Protein AF-A0A2J7TG41-F1 (afdb_monomer_lite)

Radius of gyration: 30.24 Å; chains: 1; bounding box: 72×71×37 Å

Foldseek 3Di:
DQPPLLVVLVVVLVVLVVVLVVCVVVVHDSPVSVVSNVVSVVVNVVGDPPPPPPPPDDDPDPDDDDDDDDPPPPPPPPPPPDD

Sequence (83 aa):
MADIRKQFLTAALANFIAKAAAAEAAGEDASVFHMLIRNTTALLEAGDPQGQEAPPPAAPRKKPLQLRRRSNDFDMSRNYQRM

Structure (mmCIF, N/CA/C/O backbone):
data_AF-A0A2J7TG41-F1
#
_entry.id   AF-A0A2J7TG41-F1
#
loop_
_atom_site.group_PDB
_atom_site.id
_atom_site.type_symbol
_atom_site.label_atom_id
_atom_site.label_alt_id
_atom_site.label_comp_id
_atom_site.label_asym_id
_atom_site.label_entity_id
_atom_site.label_seq_id
_atom_site.pdbx_PDB_ins_code
_atom_site.Cartn_x
_atom_site.Cartn_y
_atom_site.Cartn_z
_atom_site.occupancy
_atom_site.B_iso_or_equiv
_atom_site.auth_seq_id
_atom_site.auth_comp_id
_atom_site.auth_asym_id
_atom_site.auth_atom_id
_atom_site.pdbx_PDB_model_num
ATOM 1 N N . MET A 1 1 ? -2.569 9.455 23.496 1.00 53.19 1 MET A N 1
ATOM 2 C CA . MET A 1 1 ? -2.131 8.220 22.801 1.00 53.19 1 MET A CA 1
ATOM 3 C C . MET A 1 1 ? -2.560 8.136 21.325 1.00 53.19 1 MET A C 1
ATOM 5 O O . MET A 1 1 ? -2.289 7.115 20.717 1.00 53.19 1 MET A O 1
ATOM 9 N N . ALA A 1 2 ? -3.131 9.188 20.714 1.00 57.88 2 ALA A N 1
ATOM 10 C CA . ALA A 1 2 ? -3.553 9.185 19.298 1.00 57.88 2 ALA A CA 1
ATOM 11 C C . ALA A 1 2 ? -2.414 9.444 18.276 1.00 57.88 2 ALA A C 1
ATOM 13 O O . ALA A 1 2 ? -2.614 9.377 17.068 1.00 57.88 2 ALA A O 1
ATOM 14 N N . ASP A 1 3 ? -1.200 9.752 18.747 1.00 73.75 3 ASP A N 1
ATOM 15 C CA . ASP A 1 3 ? -0.097 10.199 17.882 1.00 73.75 3 ASP A CA 1
ATOM 16 C C . ASP A 1 3 ? 0.710 9.037 17.273 1.00 73.75 3 ASP A C 1
ATOM 18 O O . ASP A 1 3 ? 1.051 9.038 16.092 1.00 73.75 3 ASP A O 1
ATOM 22 N N . ILE A 1 4 ? 0.957 7.982 18.056 1.00 84.50 4 ILE A N 1
ATOM 23 C CA . ILE A 1 4 ? 1.856 6.881 17.668 1.00 84.50 4 ILE A CA 1
ATOM 24 C C . ILE A 1 4 ? 1.291 6.091 16.480 1.00 84.50 4 ILE A C 1
ATOM 26 O O . ILE A 1 4 ? 2.029 5.744 15.559 1.00 84.50 4 ILE A O 1
ATOM 30 N N . ARG A 1 5 ? -0.026 5.840 16.459 1.00 85.50 5 ARG A N 1
ATOM 31 C CA . ARG A 1 5 ? -0.686 5.121 15.359 1.00 85.50 5 ARG A CA 1
ATOM 32 C C . ARG A 1 5 ? -0.557 5.883 14.044 1.00 85.50 5 ARG A C 1
ATOM 34 O O . ARG A 1 5 ? -0.184 5.298 13.030 1.00 85.50 5 ARG A O 1
ATOM 41 N N . LYS A 1 6 ? -0.835 7.188 14.059 1.00 87.25 6 LYS A N 1
ATOM 42 C CA . LYS A 1 6 ? -0.730 8.037 12.868 1.00 87.25 6 LYS A CA 1
ATOM 43 C C . LYS A 1 6 ? 0.713 8.116 12.371 1.00 87.25 6 LYS A C 1
ATOM 45 O O . LYS A 1 6 ? 0.942 7.971 11.172 1.00 87.25 6 LYS A O 1
ATOM 50 N N . GLN A 1 7 ? 1.679 8.281 13.275 1.00 89.25 7 GLN A N 1
ATOM 51 C CA . GLN A 1 7 ? 3.106 8.291 12.934 1.00 89.25 7 GLN A CA 1
ATOM 52 C C . GLN A 1 7 ? 3.548 6.964 12.306 1.00 89.25 7 GLN A C 1
ATOM 54 O O . GLN A 1 7 ? 4.190 6.969 11.257 1.00 89.25 7 GLN A O 1
ATOM 59 N N . PHE A 1 8 ? 3.134 5.832 12.882 1.00 91.06 8 PHE A N 1
ATOM 60 C CA . PHE A 1 8 ? 3.431 4.507 12.341 1.00 91.06 8 PHE A CA 1
ATOM 61 C C . PHE A 1 8 ? 2.838 4.304 10.944 1.00 91.06 8 PHE A C 1
ATOM 63 O O . PHE A 1 8 ? 3.555 3.916 10.025 1.00 91.06 8 PHE A O 1
ATOM 70 N N . LEU A 1 9 ? 1.548 4.600 10.758 1.00 91.62 9 LEU A N 1
ATOM 71 C CA . LEU A 1 9 ? 0.886 4.441 9.460 1.00 91.62 9 LEU A CA 1
ATOM 72 C C . LEU A 1 9 ? 1.494 5.363 8.393 1.00 91.62 9 LEU A C 1
ATOM 74 O O . LEU A 1 9 ? 1.655 4.948 7.249 1.00 91.62 9 LEU A O 1
ATOM 78 N N . THR A 1 10 ? 1.897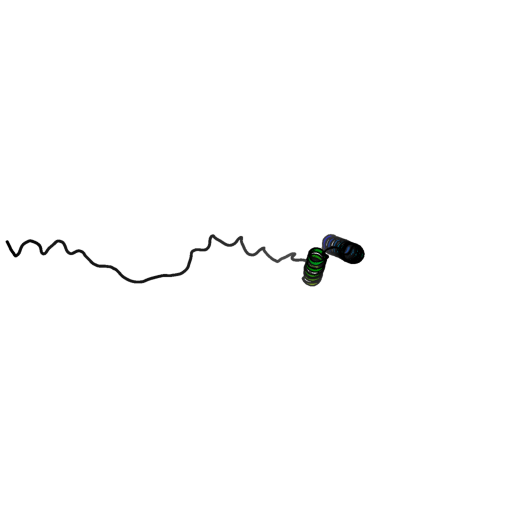 6.579 8.769 1.00 91.62 10 THR A N 1
ATOM 79 C CA . THR A 1 10 ? 2.579 7.515 7.859 1.00 91.62 10 THR A CA 1
ATOM 80 C C . THR A 1 10 ? 3.954 6.983 7.442 1.00 91.62 10 THR A C 1
ATOM 82 O O . THR A 1 10 ? 4.293 7.005 6.259 1.00 91.62 10 THR A O 1
ATOM 85 N N . ALA A 1 11 ? 4.731 6.445 8.387 1.00 94.50 11 ALA A N 1
ATOM 86 C CA . ALA A 1 11 ? 6.026 5.834 8.091 1.00 94.50 11 ALA A CA 1
ATOM 87 C C . ALA A 1 11 ? 5.887 4.569 7.223 1.00 94.50 11 ALA A C 1
ATOM 89 O O . ALA A 1 11 ? 6.658 4.371 6.282 1.00 94.50 11 ALA A O 1
ATOM 90 N N . ALA A 1 12 ? 4.882 3.733 7.500 1.00 93.44 12 ALA A N 1
ATOM 91 C CA . ALA A 1 12 ? 4.582 2.542 6.711 1.00 93.44 12 ALA A CA 1
ATOM 92 C C . ALA A 1 12 ? 4.198 2.903 5.267 1.00 93.44 12 ALA A C 1
ATOM 94 O O . ALA A 1 12 ? 4.725 2.308 4.328 1.00 93.44 12 ALA A O 1
ATOM 95 N N . LEU A 1 13 ? 3.356 3.927 5.086 1.00 94.88 13 LEU A N 1
ATOM 96 C CA . LEU A 1 13 ? 2.956 4.429 3.772 1.00 94.88 13 LEU A CA 1
ATOM 97 C C . LEU A 1 13 ? 4.169 4.872 2.942 1.00 94.88 13 LEU A C 1
ATOM 99 O O . LEU A 1 13 ? 4.306 4.463 1.791 1.00 94.88 13 LEU A O 1
ATOM 103 N N . ALA A 1 14 ? 5.078 5.649 3.538 1.00 95.44 14 ALA A N 1
ATOM 104 C CA . ALA A 1 14 ? 6.297 6.094 2.865 1.00 95.44 14 ALA A CA 1
ATOM 105 C C . ALA A 1 14 ? 7.176 4.912 2.415 1.00 95.44 14 ALA A C 1
ATOM 107 O O . ALA A 1 14 ? 7.709 4.919 1.305 1.00 95.44 14 ALA A O 1
ATOM 108 N N . ASN A 1 15 ? 7.284 3.869 3.244 1.00 96.75 15 ASN A N 1
ATOM 109 C CA . ASN A 1 15 ? 8.045 2.666 2.908 1.00 96.75 15 ASN A CA 1
ATOM 110 C C . ASN A 1 15 ? 7.398 1.890 1.748 1.00 96.75 15 ASN A C 1
ATOM 112 O O . ASN A 1 15 ? 8.087 1.505 0.805 1.00 96.75 15 ASN A O 1
ATOM 116 N N . PHE A 1 16 ? 6.074 1.716 1.761 1.00 95.75 16 PHE A N 1
ATOM 117 C CA . PHE A 1 16 ? 5.374 1.030 0.671 1.00 95.75 16 PHE A CA 1
ATOM 118 C C . PHE A 1 16 ? 5.486 1.775 -0.661 1.00 95.75 16 PHE A C 1
ATOM 120 O O . PHE A 1 16 ? 5.694 1.127 -1.682 1.00 95.75 16 PHE A O 1
ATOM 127 N N . ILE A 1 17 ? 5.435 3.111 -0.657 1.00 95.25 17 ILE A N 1
ATOM 128 C CA . ILE A 1 17 ? 5.662 3.926 -1.863 1.00 95.25 17 ILE A CA 1
ATOM 129 C C . ILE A 1 17 ? 7.080 3.710 -2.403 1.00 95.25 17 ILE A C 1
ATOM 131 O O . ILE A 1 17 ? 7.253 3.454 -3.593 1.00 95.25 17 ILE A O 1
ATOM 135 N N . ALA A 1 18 ? 8.094 3.752 -1.534 1.00 96.44 18 ALA A N 1
ATOM 136 C CA . ALA A 1 18 ? 9.477 3.515 -1.943 1.00 96.44 18 ALA A CA 1
ATOM 137 C C . ALA A 1 18 ? 9.679 2.100 -2.515 1.00 96.44 18 ALA A C 1
ATOM 139 O O . ALA A 1 18 ? 10.396 1.922 -3.498 1.00 96.44 18 ALA A O 1
ATOM 140 N N . LYS A 1 19 ? 9.025 1.090 -1.928 1.00 94.94 19 LYS A N 1
ATOM 141 C CA . LYS A 1 19 ? 9.076 -0.297 -2.406 1.00 94.94 19 LYS A CA 1
ATOM 142 C C . LYS A 1 19 ? 8.328 -0.500 -3.722 1.00 94.94 19 LYS A C 1
ATOM 144 O O . LYS A 1 19 ? 8.848 -1.212 -4.573 1.00 94.94 19 LYS A O 1
ATOM 149 N N . ALA A 1 20 ? 7.179 0.150 -3.915 1.00 95.50 20 ALA A N 1
ATOM 150 C CA . ALA A 1 20 ? 6.464 0.146 -5.190 1.00 95.50 20 ALA A CA 1
ATOM 151 C C . ALA A 1 20 ? 7.337 0.736 -6.305 1.00 95.50 20 ALA A C 1
ATOM 153 O O . ALA A 1 20 ? 7.537 0.092 -7.328 1.00 95.50 20 ALA A O 1
ATOM 154 N N . ALA A 1 21 ? 7.935 1.906 -6.064 1.00 95.06 21 ALA A N 1
ATOM 155 C CA .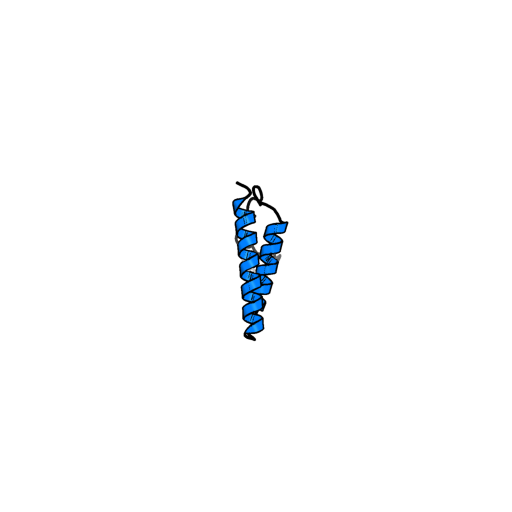 ALA A 1 21 ? 8.824 2.553 -7.026 1.00 95.06 21 ALA A CA 1
ATOM 156 C C . ALA A 1 21 ? 10.065 1.700 -7.343 1.00 95.06 21 ALA A C 1
ATOM 158 O O . ALA A 1 21 ? 10.486 1.624 -8.495 1.00 95.06 21 ALA A O 1
ATOM 159 N N . ALA A 1 22 ? 10.640 1.029 -6.339 1.00 95.62 22 ALA A N 1
ATOM 160 C CA . ALA A 1 22 ? 11.766 0.120 -6.543 1.00 95.62 22 ALA A CA 1
ATOM 161 C C . ALA A 1 22 ? 11.376 -1.124 -7.361 1.00 95.62 22 ALA A C 1
ATOM 163 O O . ALA A 1 22 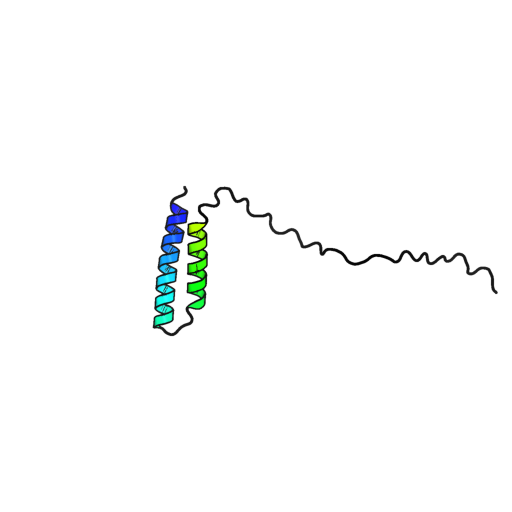? 12.132 -1.515 -8.245 1.00 95.62 22 ALA A O 1
ATOM 164 N N . ALA A 1 23 ? 10.206 -1.716 -7.095 1.00 94.19 23 ALA A N 1
ATOM 165 C CA . ALA A 1 23 ? 9.685 -2.850 -7.857 1.00 94.19 23 ALA A CA 1
ATOM 166 C C . ALA A 1 23 ? 9.401 -2.458 -9.316 1.00 94.19 23 ALA A C 1
ATOM 168 O O . ALA A 1 23 ? 9.841 -3.149 -10.229 1.00 94.19 23 ALA A O 1
ATOM 169 N N . GLU A 1 24 ? 8.772 -1.301 -9.552 1.00 93.31 24 GLU A N 1
ATOM 170 C CA . GLU A 1 24 ? 8.533 -0.785 -10.907 1.00 93.31 24 GLU A CA 1
ATOM 171 C C . GLU A 1 24 ? 9.842 -0.515 -11.659 1.00 93.31 24 GLU A C 1
ATOM 173 O O . GLU A 1 24 ? 9.977 -0.893 -12.822 1.00 93.31 24 GLU A O 1
ATOM 178 N N . ALA A 1 25 ? 10.840 0.070 -10.990 1.00 94.88 25 ALA A N 1
ATOM 179 C CA . ALA A 1 25 ? 12.161 0.293 -11.576 1.00 94.88 25 ALA A CA 1
ATOM 180 C C . ALA A 1 25 ? 12.903 -1.018 -11.895 1.00 94.88 25 ALA A C 1
ATOM 182 O O . ALA A 1 25 ? 13.678 -1.067 -12.849 1.00 94.88 25 ALA A O 1
ATOM 183 N N . ALA A 1 26 ? 12.662 -2.075 -11.118 1.00 95.12 26 ALA A N 1
ATOM 184 C CA . ALA A 1 26 ? 13.196 -3.413 -11.359 1.00 95.12 26 ALA A CA 1
ATOM 185 C C . ALA A 1 26 ? 12.399 -4.208 -12.415 1.00 95.12 26 ALA A C 1
ATOM 187 O O . ALA A 1 26 ? 12.825 -5.295 -12.802 1.00 95.12 26 ALA A O 1
ATOM 188 N N . GLY A 1 27 ? 11.263 -3.683 -12.897 1.00 93.75 27 GLY A N 1
ATOM 189 C CA . GLY A 1 27 ? 10.349 -4.405 -13.787 1.00 93.75 27 GLY A CA 1
ATOM 190 C C . GLY A 1 27 ? 9.600 -5.553 -13.097 1.00 93.75 27 GLY A C 1
ATOM 191 O O . GLY A 1 27 ? 9.123 -6.467 -13.767 1.00 93.75 27 GLY A O 1
ATOM 192 N N . GLU A 1 28 ? 9.523 -5.525 -11.767 1.00 93.44 28 GLU A N 1
ATOM 193 C CA . GLU A 1 28 ? 8.814 -6.497 -10.939 1.00 93.44 28 GLU A CA 1
ATOM 194 C C . GLU A 1 28 ? 7.358 -6.071 -10.695 1.00 93.44 28 GLU A C 1
ATOM 196 O O . GLU A 1 28 ? 6.974 -4.913 -10.874 1.00 93.44 28 GLU A O 1
ATOM 201 N N . ASP A 1 29 ? 6.523 -7.017 -10.258 1.00 93.31 29 ASP A N 1
ATOM 202 C CA . ASP A 1 29 ? 5.133 -6.721 -9.923 1.00 93.31 29 ASP A CA 1
ATOM 203 C C . ASP A 1 29 ? 5.024 -5.875 -8.641 1.00 93.31 29 ASP A C 1
ATOM 205 O O . ASP A 1 29 ? 5.327 -6.328 -7.535 1.00 93.31 29 ASP A O 1
ATOM 209 N N . ALA A 1 30 ? 4.529 -4.645 -8.787 1.00 94.50 30 ALA A N 1
ATOM 210 C CA . ALA A 1 30 ? 4.278 -3.718 -7.686 1.00 94.50 30 ALA A CA 1
ATOM 211 C C . ALA A 1 30 ? 2.835 -3.775 -7.142 1.00 94.50 30 ALA A C 1
ATOM 213 O O . ALA A 1 30 ? 2.489 -3.011 -6.233 1.00 94.50 30 ALA A O 1
ATOM 214 N N . SER A 1 31 ? 1.975 -4.663 -7.661 1.00 93.69 31 SER A N 1
ATOM 215 C CA . SER A 1 31 ? 0.540 -4.730 -7.330 1.00 93.69 31 SER A CA 1
ATOM 216 C C . SER A 1 31 ? 0.263 -4.837 -5.825 1.00 93.69 31 SER A C 1
ATOM 218 O O . SER A 1 31 ? -0.628 -4.167 -5.292 1.00 93.69 31 SER A O 1
ATOM 220 N N . VAL A 1 32 ? 1.075 -5.624 -5.115 1.00 94.38 32 VAL A N 1
ATOM 221 C CA . VAL A 1 32 ? 0.972 -5.815 -3.664 1.00 94.38 32 VAL A CA 1
ATOM 222 C C . VAL A 1 32 ? 1.255 -4.511 -2.919 1.00 94.38 32 VAL A C 1
ATOM 224 O O . VAL A 1 32 ? 0.528 -4.174 -1.983 1.00 94.38 32 VAL A O 1
ATOM 227 N N . PHE A 1 33 ? 2.259 -3.740 -3.344 1.00 94.38 33 PHE A N 1
ATOM 228 C CA . PHE A 1 33 ? 2.576 -2.456 -2.718 1.00 94.38 33 PHE A CA 1
ATOM 229 C C . PHE A 1 33 ? 1.487 -1.419 -2.985 1.00 94.38 33 PHE A C 1
ATOM 231 O O . PHE A 1 33 ? 1.079 -0.730 -2.055 1.00 94.38 33 PHE A O 1
ATOM 238 N N . HIS A 1 34 ? 0.929 -1.374 -4.197 1.00 91.75 34 HIS A N 1
ATOM 239 C CA . HIS A 1 34 ? -0.214 -0.510 -4.520 1.00 91.75 34 HIS A CA 1
ATOM 240 C C . HIS A 1 34 ? -1.443 -0.818 -3.653 1.00 91.75 34 HIS A C 1
ATOM 242 O O . HIS A 1 34 ? -2.085 0.093 -3.122 1.00 91.75 34 HIS A O 1
ATOM 248 N N . MET A 1 35 ? -1.740 -2.101 -3.429 1.00 95.44 35 MET A N 1
ATOM 249 C CA . MET A 1 35 ? -2.805 -2.522 -2.513 1.00 95.44 35 MET A CA 1
ATOM 250 C C . MET A 1 35 ? -2.523 -2.085 -1.066 1.00 95.44 35 MET A C 1
ATOM 252 O O . MET A 1 35 ? -3.416 -1.568 -0.391 1.00 95.44 35 MET A O 1
ATOM 256 N N . LEU A 1 36 ? -1.290 -2.268 -0.583 1.00 93.31 36 LEU A N 1
ATOM 257 C CA . LEU A 1 36 ? -0.888 -1.871 0.770 1.00 93.31 36 LEU A CA 1
ATOM 258 C C . LEU A 1 36 ? -0.947 -0.354 0.967 1.00 93.31 36 LEU A C 1
ATOM 260 O O . LEU A 1 36 ? -1.435 0.099 2.002 1.00 93.31 36 LEU A O 1
ATOM 264 N N . ILE A 1 37 ? -0.522 0.430 -0.025 1.00 93.69 37 ILE A N 1
ATOM 265 C CA . ILE A 1 37 ? -0.634 1.893 -0.027 1.00 93.69 37 ILE A CA 1
ATOM 266 C C . ILE A 1 37 ? -2.100 2.289 0.130 1.00 93.69 37 ILE A C 1
ATOM 268 O O . ILE A 1 37 ? -2.440 2.995 1.077 1.00 93.69 37 ILE A O 1
ATOM 272 N N . ARG A 1 38 ? -2.989 1.761 -0.722 1.00 93.44 38 ARG A N 1
ATOM 273 C CA . ARG A 1 38 ? -4.428 2.061 -0.667 1.00 93.44 38 ARG A CA 1
ATOM 274 C C . ARG A 1 38 ? -5.037 1.748 0.702 1.00 93.44 38 ARG A C 1
ATOM 276 O O . ARG A 1 38 ? -5.759 2.576 1.253 1.00 93.44 38 ARG A O 1
ATOM 283 N N . ASN A 1 39 ? -4.735 0.577 1.261 1.00 93.06 39 ASN A N 1
ATOM 284 C CA . ASN A 1 39 ? -5.257 0.168 2.566 1.00 93.06 39 ASN A CA 1
ATOM 285 C C . ASN A 1 39 ? -4.721 1.048 3.702 1.00 93.06 39 ASN A C 1
ATOM 287 O O . ASN A 1 39 ? -5.467 1.414 4.607 1.00 93.06 39 ASN A O 1
ATOM 291 N N . THR A 1 40 ? -3.441 1.412 3.653 1.00 91.25 40 THR A N 1
ATOM 292 C CA . THR A 1 40 ? -2.805 2.235 4.691 1.00 91.25 40 THR A CA 1
ATOM 293 C C . THR A 1 40 ? -3.333 3.669 4.658 1.00 91.25 40 THR A C 1
ATOM 295 O O . THR A 1 40 ? -3.606 4.238 5.713 1.00 91.25 40 THR A O 1
ATOM 298 N N . THR A 1 41 ? -3.571 4.225 3.466 1.00 90.62 41 THR A N 1
ATOM 299 C CA . THR A 1 41 ? -4.244 5.522 3.297 1.00 90.62 41 THR A CA 1
ATOM 300 C C . THR A 1 41 ? -5.658 5.488 3.872 1.00 90.62 41 THR A C 1
ATOM 302 O O . THR A 1 41 ? -6.007 6.355 4.667 1.00 90.62 41 THR A O 1
ATOM 305 N N . ALA A 1 42 ? -6.438 4.441 3.585 1.00 90.44 42 ALA A N 1
ATOM 306 C CA . ALA A 1 42 ? -7.777 4.290 4.158 1.00 90.44 42 ALA A CA 1
ATOM 307 C C . ALA A 1 42 ? -7.753 4.197 5.697 1.00 90.44 42 ALA A C 1
ATOM 309 O O . ALA A 1 42 ? -8.618 4.753 6.369 1.00 90.44 42 ALA A O 1
ATOM 310 N N . LEU A 1 43 ? -6.743 3.539 6.280 1.00 88.75 43 LEU A N 1
ATOM 311 C CA . LEU A 1 43 ? -6.569 3.461 7.737 1.00 88.75 43 LEU A CA 1
ATOM 312 C C . LEU A 1 43 ? -6.168 4.799 8.374 1.00 88.75 43 LEU A C 1
ATOM 314 O O . LEU A 1 43 ? -6.530 5.044 9.529 1.00 88.75 43 LEU A O 1
ATOM 318 N N . LEU A 1 44 ? -5.420 5.637 7.649 1.00 87.94 44 LEU A N 1
ATOM 319 C CA . LEU A 1 44 ? -5.094 7.006 8.056 1.00 87.94 44 LEU A CA 1
ATOM 320 C C . LEU A 1 44 ? -6.333 7.908 8.008 1.00 87.94 44 LEU A C 1
ATOM 322 O O . LEU A 1 44 ? -6.547 8.687 8.936 1.00 87.94 44 LEU A O 1
ATOM 326 N N . GLU A 1 45 ? -7.155 7.777 6.965 1.00 85.94 45 GLU A N 1
ATOM 327 C CA . GLU A 1 45 ? -8.390 8.551 6.774 1.00 85.94 45 GLU A CA 1
ATOM 328 C C . GLU A 1 45 ? -9.501 8.156 7.751 1.00 85.94 45 GLU A C 1
ATOM 330 O O . GLU A 1 45 ? -10.224 9.022 8.239 1.00 85.94 45 GLU A O 1
ATOM 335 N N . ALA A 1 46 ? -9.610 6.870 8.097 1.00 82.56 46 ALA A N 1
ATOM 336 C CA . ALA A 1 46 ? -10.621 6.365 9.028 1.00 82.56 46 ALA A CA 1
ATOM 337 C C . ALA A 1 46 ? -10.461 6.883 10.475 1.00 82.56 46 ALA A C 1
ATOM 339 O O . ALA A 1 46 ? -11.345 6.659 11.300 1.00 82.56 46 ALA A O 1
ATOM 340 N N . GLY A 1 47 ? -9.363 7.579 10.803 1.00 64.44 47 GLY A N 1
ATOM 341 C CA . GLY A 1 47 ? -9.096 8.050 12.164 1.00 64.44 47 GLY A CA 1
ATOM 342 C C . GLY A 1 47 ? -8.822 6.902 13.144 1.00 64.44 47 GLY A C 1
ATOM 343 O O . GLY A 1 47 ? -8.721 5.740 12.749 1.00 64.44 47 GLY A O 1
ATOM 344 N N . ASP A 1 48 ? -8.580 7.218 14.419 1.00 58.09 48 ASP A N 1
ATOM 345 C CA . ASP A 1 48 ? -8.361 6.215 15.472 1.00 58.09 48 ASP A CA 1
ATOM 346 C C . ASP A 1 48 ? -9.675 5.477 15.783 1.00 58.09 48 ASP A C 1
ATOM 348 O O . ASP A 1 48 ? -10.633 6.120 16.217 1.00 58.09 48 ASP A O 1
ATOM 352 N N . PRO A 1 49 ? -9.745 4.140 15.651 1.00 56.56 49 PRO A N 1
ATOM 353 C CA . PRO A 1 49 ? -10.889 3.364 16.107 1.00 56.56 49 PRO A CA 1
ATOM 354 C C . PRO A 1 49 ? -10.827 3.181 17.634 1.00 56.56 49 PRO A C 1
ATOM 356 O O . PRO A 1 49 ? -10.973 2.070 18.133 1.00 56.56 49 PRO A O 1
ATOM 359 N N . GLN A 1 50 ? -10.604 4.242 18.420 1.00 49.69 50 GLN A N 1
ATOM 360 C CA . GLN A 1 50 ? -10.721 4.185 19.888 1.00 49.69 50 GLN A CA 1
ATOM 361 C C . GLN A 1 50 ? -12.197 4.156 20.329 1.00 49.69 50 GLN A C 1
ATOM 363 O O . GLN A 1 50 ? -12.652 4.971 21.123 1.00 49.69 50 GLN A O 1
ATOM 368 N N . GLY A 1 51 ? -12.956 3.207 19.784 1.00 52.31 51 GLY A N 1
ATOM 369 C CA . GLY A 1 51 ? -14.387 3.043 20.036 1.00 52.31 51 GLY A CA 1
ATOM 370 C C . GLY A 1 51 ? -15.114 2.156 19.025 1.00 52.31 51 GLY A C 1
ATOM 371 O O . GLY A 1 51 ? -16.276 1.832 19.242 1.00 52.31 51 GLY A O 1
ATOM 372 N N . GLN A 1 52 ? -14.456 1.720 17.945 1.00 47.41 52 GLN A N 1
ATOM 373 C CA . GLN A 1 52 ? -14.994 0.651 17.108 1.00 47.41 52 GLN A CA 1
ATOM 374 C C . GLN A 1 52 ? -14.692 -0.680 17.789 1.00 47.41 52 GLN A C 1
ATOM 376 O O . GLN A 1 52 ? -13.669 -1.318 17.549 1.00 47.41 52 GLN A O 1
ATOM 381 N N . GLU A 1 53 ? -15.603 -1.053 18.690 1.00 47.97 53 GLU A N 1
ATOM 382 C CA . GLU A 1 53 ? -15.847 -2.436 19.077 1.00 47.97 53 GLU A CA 1
ATOM 383 C C . GLU A 1 53 ? -15.747 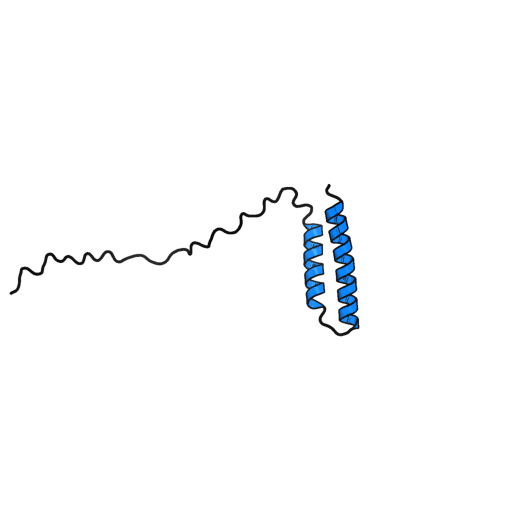-3.284 17.805 1.00 47.9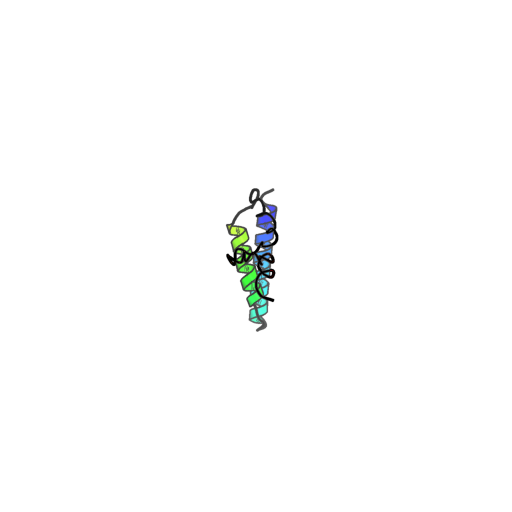7 53 GLU A C 1
ATOM 385 O O . GLU A 1 53 ? -16.495 -3.080 16.844 1.00 47.97 53 GLU A O 1
ATOM 390 N N . ALA A 1 54 ? -14.732 -4.150 17.749 1.00 46.78 54 ALA A N 1
ATOM 391 C CA . ALA A 1 54 ? -14.594 -5.096 16.658 1.00 46.78 54 ALA A CA 1
ATOM 392 C C . ALA A 1 54 ? -15.961 -5.775 16.483 1.00 46.78 54 ALA A C 1
ATOM 394 O O . ALA A 1 54 ? -16.495 -6.256 17.488 1.00 46.78 54 ALA A O 1
ATOM 395 N N . PRO A 1 55 ? -16.562 -5.808 15.274 1.00 48.38 55 PRO A N 1
ATOM 396 C CA . PRO A 1 55 ? -17.774 -6.587 15.096 1.00 48.38 55 PRO A CA 1
ATOM 397 C C . PRO A 1 55 ? -17.455 -7.996 15.610 1.00 48.38 55 PRO A C 1
ATOM 399 O O . PRO A 1 55 ? -16.410 -8.541 15.228 1.00 48.38 55 PRO A O 1
ATOM 402 N N . PRO A 1 56 ? -18.266 -8.538 16.539 1.00 55.03 56 PRO A N 1
ATOM 403 C CA . PRO A 1 56 ? -17.958 -9.789 17.212 1.00 55.03 56 PRO A CA 1
ATOM 404 C C . PRO A 1 56 ? -17.593 -10.837 16.160 1.00 55.03 56 PRO A C 1
ATOM 406 O O . PRO A 1 56 ? -18.218 -10.851 15.090 1.00 55.03 56 PRO A O 1
ATOM 409 N N . PRO A 1 57 ? -16.575 -11.682 16.415 1.00 56.38 57 PRO A N 1
ATOM 410 C CA . PRO A 1 57 ? -16.140 -12.681 15.452 1.00 56.38 57 PRO A CA 1
ATOM 411 C C . PRO A 1 57 ? -17.371 -13.441 14.977 1.00 56.38 57 PRO A C 1
ATOM 413 O O . PRO A 1 57 ? -18.138 -13.950 15.796 1.00 56.38 57 PRO A O 1
ATOM 416 N N . ALA A 1 58 ? -17.589 -13.414 13.660 1.00 54.72 58 ALA A N 1
ATOM 417 C CA . ALA A 1 58 ? -18.780 -13.942 13.023 1.00 54.72 58 ALA A CA 1
ATOM 418 C C . ALA A 1 58 ? -19.123 -15.307 13.629 1.00 54.72 58 ALA A C 1
ATOM 420 O O . ALA A 1 58 ? -18.384 -16.279 13.453 1.00 54.72 58 ALA A O 1
ATOM 421 N N . ALA A 1 59 ? -20.237 -15.358 14.364 1.00 58.91 59 ALA A N 1
ATOM 422 C CA . ALA A 1 59 ? -20.786 -16.604 14.865 1.00 58.91 59 ALA A CA 1
ATOM 423 C C . ALA A 1 59 ? -20.875 -17.600 13.694 1.00 58.91 59 ALA A C 1
ATOM 425 O O . ALA A 1 59 ? -21.176 -17.181 12.567 1.00 58.91 59 ALA A O 1
ATOM 426 N N . PRO A 1 60 ? -20.610 -18.901 13.920 1.00 57.00 60 PRO A N 1
ATOM 427 C CA . PRO A 1 60 ? -20.667 -19.903 12.866 1.00 57.00 60 PRO A CA 1
ATOM 428 C C . PRO A 1 60 ? -21.982 -19.750 12.106 1.00 57.00 60 PRO A C 1
ATOM 430 O O . PRO A 1 60 ? -23.059 -19.812 12.700 1.00 57.00 60 PRO A O 1
ATOM 433 N N . ARG A 1 61 ? -21.871 -19.488 10.796 1.00 51.84 61 ARG A N 1
ATOM 434 C CA . ARG A 1 61 ? -22.988 -19.314 9.861 1.00 51.84 61 ARG A CA 1
ATOM 435 C C . ARG A 1 61 ? -23.991 -20.455 10.047 1.00 51.84 61 ARG A C 1
ATOM 437 O O . ARG A 1 61 ? -23.850 -21.518 9.443 1.00 51.84 61 ARG A O 1
ATOM 444 N N . LYS A 1 62 ? -25.043 -20.231 10.840 1.00 49.88 62 LYS A N 1
ATOM 445 C CA . LYS A 1 62 ? -26.267 -21.023 10.740 1.00 49.88 62 LYS A CA 1
ATOM 446 C C . LYS A 1 62 ? -26.868 -20.674 9.385 1.00 49.88 62 LYS A C 1
ATOM 448 O O . LYS A 1 62 ? -27.385 -19.578 9.190 1.00 49.88 62 LYS A O 1
ATOM 453 N N . LYS A 1 63 ? -26.697 -21.581 8.421 1.00 50.81 63 LYS A N 1
ATOM 454 C CA . LYS A 1 63 ? -27.318 -21.496 7.096 1.00 50.81 63 LYS A CA 1
ATOM 455 C C . LYS A 1 63 ? -28.819 -21.212 7.260 1.00 50.81 63 LYS A C 1
ATOM 457 O O . LYS A 1 63 ? -29.458 -21.903 8.058 1.00 50.81 63 LYS A O 1
ATOM 462 N N . PRO A 1 64 ? -29.398 -20.257 6.518 1.00 52.47 64 PRO A N 1
ATOM 463 C CA . PRO A 1 64 ? -30.834 -20.082 6.508 1.00 52.47 64 PRO A CA 1
ATOM 464 C C . PRO A 1 64 ? -31.474 -21.090 5.541 1.00 52.47 64 PRO A C 1
ATOM 466 O O . PRO A 1 64 ? -31.060 -21.224 4.394 1.00 52.47 64 PRO A O 1
ATOM 469 N N . LEU A 1 65 ? -32.504 -21.763 6.054 1.00 54.75 65 LEU A N 1
ATOM 470 C CA . LEU A 1 65 ? -33.771 -22.038 5.376 1.00 54.75 65 LEU A CA 1
ATOM 471 C C . LEU A 1 65 ? -33.755 -22.856 4.069 1.00 54.75 65 LEU A C 1
ATOM 473 O O . LEU A 1 65 ? -33.605 -22.276 3.007 1.00 54.75 65 LEU A O 1
ATOM 477 N N . GLN A 1 66 ? -34.079 -24.153 4.151 1.00 54.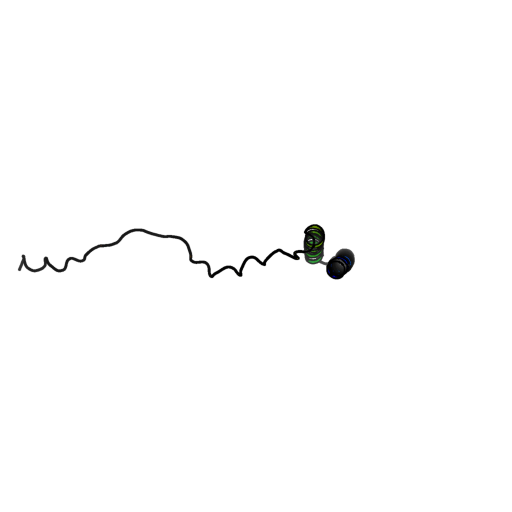31 66 GLN A N 1
ATOM 478 C CA . GLN A 1 66 ? -34.872 -24.952 3.185 1.00 54.31 66 GLN A CA 1
ATOM 479 C C . GLN A 1 66 ? -35.341 -26.206 3.958 1.00 54.31 66 GLN A C 1
ATOM 481 O O . GLN A 1 66 ? -34.557 -26.753 4.718 1.00 54.31 66 GLN A O 1
ATOM 486 N N . LEU A 1 67 ? -36.545 -26.765 3.908 1.00 47.84 67 LEU A N 1
ATOM 487 C CA . LEU A 1 67 ? -37.786 -26.517 3.199 1.00 47.84 67 LEU A CA 1
ATOM 488 C C . LEU A 1 67 ? -38.859 -27.321 3.969 1.00 47.84 67 LEU A C 1
ATOM 490 O O . LEU A 1 67 ? -38.596 -28.357 4.574 1.00 47.84 67 LEU A O 1
ATOM 494 N N . ARG A 1 68 ? -40.078 -26.810 3.945 1.00 46.03 68 ARG A N 1
ATOM 495 C CA . ARG A 1 68 ? -41.313 -27.360 4.507 1.00 46.03 68 ARG A CA 1
ATOM 496 C C . ARG A 1 68 ? -41.623 -28.797 4.013 1.00 46.03 68 ARG A C 1
ATOM 498 O O . ARG A 1 68 ? -41.439 -29.085 2.838 1.00 46.03 68 ARG A O 1
ATOM 505 N N . ARG A 1 69 ? -42.292 -29.574 4.884 1.00 48.31 69 ARG A N 1
ATOM 506 C CA . ARG A 1 69 ? -43.103 -30.805 4.668 1.00 48.31 69 ARG A CA 1
ATOM 507 C C . ARG A 1 69 ? -42.387 -32.160 4.531 1.00 48.31 69 ARG A C 1
ATOM 509 O O . ARG A 1 69 ? -41.881 -32.495 3.469 1.00 48.31 69 ARG A O 1
ATOM 516 N N . ARG A 1 70 ? -42.593 -33.015 5.543 1.00 41.56 70 ARG A N 1
ATOM 517 C CA . ARG A 1 70 ? -43.255 -34.335 5.420 1.00 41.56 70 ARG A CA 1
ATOM 518 C C . ARG A 1 70 ? -43.587 -34.876 6.818 1.00 41.56 70 ARG A C 1
ATOM 520 O O . ARG A 1 70 ? -42.900 -35.733 7.353 1.00 41.56 70 ARG A O 1
ATOM 527 N N . SER A 1 71 ? -44.668 -34.372 7.406 1.00 48.59 71 SER A N 1
ATOM 528 C CA . SER A 1 71 ? -45.509 -35.202 8.266 1.00 48.59 71 SER A CA 1
ATOM 529 C C . SER A 1 71 ? -46.303 -36.109 7.328 1.00 48.59 71 SER A C 1
ATOM 531 O O . SER A 1 71 ? -47.355 -35.723 6.829 1.00 48.59 71 SER A O 1
ATOM 533 N N . ASN A 1 72 ? -45.721 -37.253 6.981 1.00 46.88 72 ASN A N 1
ATOM 534 C CA . ASN A 1 72 ? -46.515 -38.410 6.604 1.00 46.88 72 ASN A CA 1
ATOM 535 C C . ASN A 1 72 ? -46.397 -39.352 7.789 1.00 46.88 72 ASN A C 1
ATOM 537 O O . ASN A 1 72 ? -45.419 -40.090 7.909 1.00 46.88 72 ASN A O 1
ATOM 541 N N . ASP A 1 73 ? -47.383 -39.251 8.673 1.00 51.78 73 ASP A N 1
ATOM 542 C CA . ASP A 1 73 ? -47.859 -40.374 9.456 1.00 51.78 73 ASP A CA 1
ATOM 543 C C . ASP A 1 73 ? -47.912 -41.596 8.535 1.00 51.78 73 ASP A C 1
ATOM 545 O O . ASP A 1 73 ? -48.802 -41.733 7.693 1.00 51.78 73 ASP A O 1
ATOM 549 N N . PHE A 1 74 ? -46.919 -42.477 8.651 1.00 45.41 74 PHE A N 1
ATOM 550 C CA . PHE A 1 74 ? -47.120 -43.867 8.281 1.00 45.41 74 PHE A CA 1
ATOM 551 C C . PHE A 1 74 ? -48.013 -44.452 9.366 1.00 45.41 74 PHE A C 1
ATOM 553 O O . PHE A 1 74 ? -47.565 -45.046 10.343 1.00 45.41 74 PHE A O 1
ATOM 560 N N . ASP A 1 75 ? -49.299 -44.185 9.183 1.00 54.12 75 ASP A N 1
ATOM 561 C CA . ASP A 1 75 ? -50.411 -44.818 9.852 1.00 54.12 75 ASP A CA 1
ATOM 562 C C . ASP A 1 75 ? -50.325 -46.335 9.600 1.00 54.12 75 ASP A C 1
ATOM 564 O O . ASP A 1 75 ? -50.834 -46.868 8.613 1.00 54.12 75 ASP A O 1
ATOM 568 N N . MET A 1 76 ? -49.613 -47.044 10.479 1.00 50.09 76 MET A N 1
ATOM 569 C CA . MET A 1 76 ? -49.565 -48.508 10.508 1.00 50.09 76 MET A CA 1
ATOM 570 C C . MET A 1 76 ? -50.844 -49.124 11.111 1.00 50.09 76 MET A C 1
ATOM 572 O O . MET A 1 76 ? -50.816 -50.270 11.552 1.00 50.09 76 MET A O 1
ATOM 576 N N . SER A 1 77 ? -51.985 -48.421 11.136 1.00 55.19 77 SER A N 1
ATOM 577 C CA . SER A 1 77 ? -53.227 -48.965 11.710 1.00 55.19 77 SER A CA 1
ATOM 578 C C . SER A 1 77 ? -54.182 -49.626 10.705 1.00 55.19 77 SER A C 1
ATOM 580 O O . SER A 1 77 ? -55.199 -50.183 11.112 1.00 55.19 77 SER A O 1
ATOM 582 N N . ARG A 1 78 ? -53.872 -49.653 9.397 1.00 55.53 78 ARG A N 1
ATOM 583 C CA . ARG A 1 78 ? -54.790 -50.193 8.364 1.00 55.53 78 ARG A CA 1
ATOM 584 C C . ARG A 1 78 ? -54.403 -51.518 7.708 1.00 55.53 78 ARG A C 1
ATOM 586 O O . ARG A 1 78 ? -54.981 -51.862 6.682 1.00 55.53 78 ARG A O 1
ATOM 593 N N . ASN A 1 79 ? -53.513 -52.311 8.305 1.00 50.97 79 ASN A N 1
ATOM 594 C CA . ASN A 1 79 ? -53.208 -53.654 7.786 1.00 50.97 79 ASN A CA 1
ATOM 595 C C . ASN A 1 79 ? -54.030 -54.791 8.439 1.00 50.97 79 ASN A C 1
ATOM 597 O O . ASN A 1 79 ? -53.566 -55.921 8.503 1.00 50.97 79 ASN A O 1
ATOM 601 N N . TYR A 1 80 ? -55.246 -54.495 8.922 1.00 54.31 80 TYR A N 1
ATOM 602 C CA . TYR A 1 80 ? -56.171 -55.467 9.542 1.00 54.31 80 TYR A CA 1
ATOM 603 C C . TYR A 1 80 ? -57.510 -55.625 8.799 1.00 54.31 80 TYR A C 1
ATOM 605 O O . TYR A 1 80 ? -58.500 -56.051 9.385 1.00 54.31 80 TYR A O 1
ATOM 613 N N . GLN A 1 81 ? -57.589 -55.277 7.511 1.00 52.53 81 GLN A N 1
ATOM 614 C CA . GLN A 1 81 ? -58.824 -55.447 6.731 1.00 52.53 81 GLN A CA 1
ATOM 615 C C . GLN A 1 81 ? -58.535 -55.758 5.259 1.00 52.53 81 GLN A C 1
ATOM 617 O O . GLN A 1 81 ? -58.920 -55.001 4.373 1.00 52.53 81 GLN A O 1
ATOM 622 N N . ARG A 1 82 ? -57.815 -56.855 5.001 1.00 54.91 82 ARG A N 1
ATOM 623 C CA . ARG A 1 82 ? -57.883 -57.684 3.777 1.00 54.91 82 ARG A CA 1
ATOM 624 C C . ARG A 1 82 ? -56.754 -58.712 3.820 1.00 54.91 82 ARG A C 1
ATOM 626 O O . ARG A 1 82 ? -55.721 -58.504 3.195 1.00 54.91 82 ARG A O 1
ATOM 633 N N . MET A 1 83 ? -56.962 -59.774 4.591 1.00 44.09 83 MET A N 1
ATOM 634 C CA . MET A 1 83 ? -56.631 -61.177 4.291 1.00 44.09 83 MET A CA 1
ATOM 635 C C . MET A 1 83 ? -56.892 -62.013 5.537 1.00 44.09 83 MET A C 1
ATOM 637 O O . MET A 1 83 ? -56.435 -61.596 6.622 1.00 44.09 83 MET A O 1
#

Organism: Methylocella silvestris (NCBI:txid199596)

pLDDT: mean 73.23, std 20.51, range [41.56, 96.75]

Secondary structure (DSSP, 8-state):
--HHHHHHHHHHHHHHHHHHHHHHHTT---HHHHHHHHHHHHHHHT---TT--PPPP------------------TT-SSS--